Protein AF-A0A9E5HQP6-F1 (afdb_monomer_lite)

Structure (mmCIF, N/CA/C/O backbone):
data_AF-A0A9E5HQP6-F1
#
_entry.id   AF-A0A9E5HQP6-F1
#
loop_
_atom_site.group_PDB
_atom_site.id
_atom_site.type_symbol
_atom_site.label_atom_id
_atom_site.label_alt_id
_atom_site.label_comp_id
_atom_site.label_asym_id
_atom_site.label_entity_id
_atom_site.label_seq_id
_atom_site.pdbx_PDB_ins_code
_atom_site.Cartn_x
_atom_site.Cartn_y
_atom_site.Cartn_z
_atom_site.occupancy
_atom_site.B_iso_or_equiv
_atom_site.auth_seq_id
_atom_site.auth_comp_id
_atom_site.auth_asym_id
_atom_site.auth_atom_id
_atom_site.pdbx_PDB_model_num
ATOM 1 N N . MET A 1 1 ? 18.421 -6.347 8.226 1.00 41.72 1 MET A N 1
ATOM 2 C CA . MET A 1 1 ? 18.548 -5.179 7.332 1.00 41.72 1 MET A CA 1
ATOM 3 C C . MET A 1 1 ? 17.554 -5.357 6.197 1.00 41.72 1 MET A C 1
ATOM 5 O O . MET A 1 1 ? 17.870 -6.023 5.222 1.00 41.72 1 MET A O 1
ATOM 9 N N . THR A 1 2 ? 16.324 -4.871 6.355 1.00 47.59 2 THR A N 1
ATOM 10 C CA . THR A 1 2 ? 15.379 -4.752 5.237 1.00 47.59 2 THR A CA 1
ATOM 11 C C . THR A 1 2 ? 15.861 -3.600 4.361 1.00 47.59 2 THR A C 1
ATOM 13 O O . THR A 1 2 ? 16.134 -2.505 4.847 1.00 47.59 2 THR A O 1
ATOM 16 N N . ALA A 1 3 ? 16.139 -3.934 3.107 1.00 51.34 3 ALA A N 1
ATOM 17 C CA . ALA A 1 3 ? 16.965 -3.174 2.186 1.00 51.34 3 ALA A CA 1
ATOM 18 C C . ALA A 1 3 ? 16.397 -1.770 1.881 1.00 51.34 3 ALA A C 1
ATOM 20 O O . ALA A 1 3 ? 15.183 -1.575 1.969 1.00 51.34 3 ALA A O 1
ATOM 21 N N . PRO A 1 4 ? 17.244 -0.820 1.432 1.00 59.25 4 PRO A N 1
ATOM 22 C CA . PRO A 1 4 ? 16.842 0.510 0.945 1.00 59.25 4 PRO A CA 1
ATOM 23 C C . PRO A 1 4 ? 15.640 0.502 -0.017 1.00 59.25 4 PRO A C 1
ATOM 25 O O . PRO A 1 4 ? 14.918 1.486 -0.125 1.00 59.25 4 PRO A O 1
ATOM 28 N N . THR A 1 5 ? 15.403 -0.623 -0.690 1.00 71.88 5 THR A N 1
ATOM 29 C CA . THR A 1 5 ? 14.292 -0.883 -1.606 1.00 71.88 5 THR A CA 1
ATOM 30 C C . THR A 1 5 ? 12.908 -0.756 -0.956 1.00 71.88 5 THR A C 1
ATOM 32 O O . THR A 1 5 ? 12.019 -0.161 -1.558 1.00 71.88 5 THR A O 1
ATOM 35 N N . ASP A 1 6 ? 12.707 -1.245 0.273 1.00 81.56 6 ASP A N 1
ATOM 36 C CA . ASP A 1 6 ? 11.376 -1.228 0.911 1.00 81.56 6 ASP A CA 1
ATOM 37 C C . ASP A 1 6 ? 10.967 0.181 1.361 1.00 81.56 6 ASP A C 1
ATOM 39 O O . ASP A 1 6 ? 9.779 0.509 1.378 1.00 81.56 6 ASP A O 1
ATOM 43 N N . PHE A 1 7 ? 11.943 1.038 1.674 1.00 85.19 7 PHE A N 1
ATOM 44 C CA . PHE A 1 7 ? 11.692 2.443 1.989 1.00 85.19 7 PHE A CA 1
ATOM 45 C C . PHE A 1 7 ? 11.067 3.171 0.791 1.00 85.19 7 PHE A C 1
ATOM 47 O O . PHE A 1 7 ? 9.992 3.757 0.923 1.00 85.19 7 PHE A O 1
ATOM 54 N N . TRP A 1 8 ? 11.693 3.066 -0.385 1.00 85.69 8 TRP A N 1
ATOM 55 C CA . TRP A 1 8 ? 11.216 3.721 -1.606 1.00 85.69 8 TRP A CA 1
ATOM 56 C C . TRP A 1 8 ? 9.866 3.178 -2.076 1.00 85.69 8 TRP A C 1
ATOM 58 O O . TRP A 1 8 ? 9.004 3.947 -2.498 1.00 85.69 8 TRP A O 1
ATOM 68 N N . LEU A 1 9 ? 9.639 1.868 -1.943 1.00 89.94 9 LEU A N 1
ATOM 69 C CA . LEU A 1 9 ? 8.341 1.260 -2.244 1.00 89.94 9 LEU A CA 1
ATOM 70 C C . LEU A 1 9 ? 7.241 1.777 -1.308 1.00 89.94 9 LEU A C 1
ATOM 72 O O . LEU A 1 9 ? 6.133 2.075 -1.756 1.00 89.94 9 LEU A O 1
ATOM 76 N N . ASN A 1 10 ? 7.537 1.927 -0.016 1.00 90.19 10 ASN A N 1
ATOM 77 C CA . ASN A 1 10 ? 6.566 2.443 0.942 1.00 90.19 10 ASN A CA 1
ATOM 78 C C . ASN A 1 10 ? 6.268 3.924 0.680 1.00 90.19 10 ASN A C 1
ATOM 80 O O . ASN A 1 10 ? 5.116 4.345 0.745 1.00 90.19 10 ASN A O 1
ATOM 84 N N . GLU A 1 11 ? 7.281 4.717 0.331 1.00 88.94 11 GLU A N 1
ATOM 85 C CA . GLU A 1 11 ? 7.092 6.117 -0.044 1.00 88.94 11 GLU A CA 1
ATOM 86 C C . GLU A 1 11 ? 6.237 6.262 -1.311 1.00 88.94 11 GLU A C 1
ATOM 88 O O . GLU A 1 11 ? 5.280 7.040 -1.31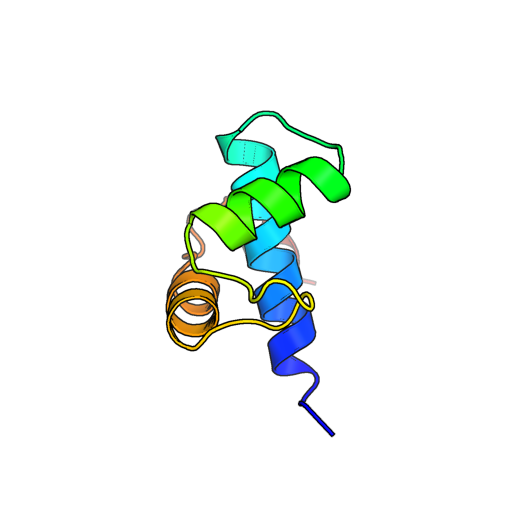2 1.00 88.94 11 GLU A O 1
ATOM 93 N N . ALA A 1 12 ? 6.521 5.483 -2.358 1.00 89.06 12 ALA A N 1
ATOM 94 C CA . ALA A 1 12 ? 5.728 5.467 -3.586 1.00 89.06 12 ALA A CA 1
ATOM 95 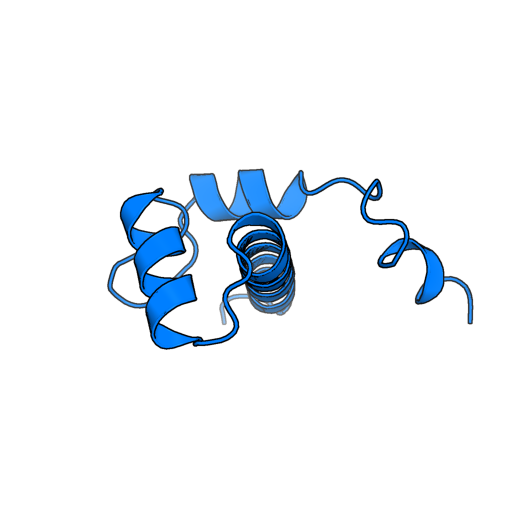C C . ALA A 1 12 ? 4.262 5.101 -3.305 1.00 89.06 12 ALA A C 1
ATOM 97 O O . ALA A 1 12 ? 3.346 5.789 -3.761 1.00 89.06 12 ALA A O 1
ATOM 98 N N . LEU A 1 13 ? 4.039 4.072 -2.482 1.00 91.38 13 LEU A N 1
ATOM 99 C CA . LEU A 1 13 ? 2.708 3.671 -2.037 1.00 91.38 13 LEU A CA 1
ATOM 100 C C . LEU A 1 13 ? 1.983 4.806 -1.300 1.00 91.38 13 LEU A C 1
ATOM 102 O O . LEU A 1 13 ? 0.841 5.125 -1.629 1.00 91.38 13 LEU A O 1
ATOM 106 N N . MET A 1 14 ? 2.632 5.426 -0.312 1.00 92.44 14 MET A N 1
ATOM 107 C CA . MET A 1 14 ? 2.015 6.484 0.494 1.00 92.44 14 MET A CA 1
ATOM 108 C C . MET A 1 14 ? 1.700 7.726 -0.343 1.00 92.44 14 MET A C 1
ATOM 110 O O . MET A 1 14 ? 0.628 8.304 -0.174 1.00 92.44 14 MET A O 1
ATOM 114 N N . ARG A 1 15 ? 2.580 8.110 -1.279 1.00 89.69 15 ARG A N 1
ATOM 115 C CA . ARG A 1 15 ? 2.342 9.218 -2.220 1.00 89.69 15 ARG A CA 1
ATOM 116 C C . ARG A 1 15 ? 1.158 8.935 -3.144 1.00 89.69 15 ARG A C 1
ATOM 118 O O . ARG A 1 15 ? 0.289 9.792 -3.295 1.00 89.69 15 ARG A O 1
ATOM 125 N N . HIS A 1 16 ? 1.077 7.726 -3.698 1.00 90.25 16 HIS A N 1
ATOM 126 C CA . HIS A 1 16 ? -0.049 7.322 -4.538 1.00 90.25 16 HIS A CA 1
ATOM 127 C C . HIS A 1 16 ? -1.380 7.378 -3.775 1.00 90.25 16 HIS A C 1
ATOM 129 O O . HIS A 1 16 ? -2.374 7.907 -4.276 1.00 90.25 16 HIS A O 1
ATOM 135 N N . LEU A 1 17 ? -1.403 6.876 -2.536 1.00 91.06 17 LEU A N 1
ATOM 136 C CA . LEU A 1 17 ? -2.593 6.932 -1.687 1.00 91.06 17 LEU A CA 1
ATOM 137 C C . LEU A 1 17 ? -2.962 8.370 -1.308 1.00 91.06 17 LEU A C 1
ATOM 139 O O . LEU A 1 17 ? -4.144 8.707 -1.329 1.00 91.06 17 LEU A O 1
ATOM 143 N N . ALA A 1 18 ? -1.977 9.221 -1.014 1.00 91.44 18 ALA A N 1
ATOM 144 C CA . ALA A 1 18 ? -2.203 10.631 -0.710 1.00 91.44 18 ALA A CA 1
ATOM 145 C C . ALA A 1 18 ? -2.924 11.350 -1.850 1.00 91.44 18 ALA A C 1
ATOM 147 O O . ALA A 1 18 ? -3.924 12.031 -1.622 1.00 91.44 18 ALA A O 1
ATOM 148 N N . TYR A 1 19 ? -2.471 11.126 -3.083 1.00 88.19 19 TYR A N 1
ATOM 149 C CA . TYR A 1 19 ? -3.102 11.687 -4.270 1.00 88.19 19 TYR A CA 1
ATOM 150 C C . TYR A 1 19 ? -4.508 11.120 -4.500 1.00 88.19 19 TYR A C 1
ATOM 152 O O . TYR A 1 19 ? -5.477 11.869 -4.607 1.00 88.19 19 TYR A O 1
ATOM 160 N N . LYS A 1 20 ? -4.639 9.788 -4.523 1.00 89.88 20 LYS A N 1
ATOM 161 C CA . LYS A 1 20 ? -5.902 9.107 -4.840 1.00 89.88 20 LYS A CA 1
ATOM 162 C C . LYS A 1 20 ? -7.020 9.419 -3.843 1.00 89.88 20 LYS A C 1
ATOM 164 O O . LYS A 1 20 ? -8.186 9.449 -4.226 1.00 89.88 20 LYS A O 1
ATOM 169 N N . HIS A 1 21 ? -6.671 9.626 -2.575 1.00 88.56 21 HIS A N 1
ATOM 170 C CA . HIS A 1 21 ? -7.628 9.877 -1.500 1.00 88.56 21 HIS A CA 1
ATOM 171 C C . HIS A 1 21 ? -7.709 11.352 -1.077 1.00 88.56 21 HIS A C 1
ATOM 173 O O . HIS A 1 21 ? -8.470 11.651 -0.159 1.00 88.56 21 HIS A O 1
ATOM 179 N N . LEU A 1 22 ? -6.961 12.256 -1.730 1.00 90.88 22 LEU A N 1
ATOM 180 C CA . LEU A 1 22 ? -6.830 13.673 -1.350 1.00 90.88 22 LEU A CA 1
ATOM 181 C C . LEU A 1 22 ? -6.536 13.846 0.151 1.00 90.88 22 LEU A C 1
ATOM 183 O O . LEU A 1 22 ? -7.120 14.688 0.831 1.00 90.88 22 LEU A O 1
ATOM 187 N N . GLU A 1 23 ? -5.645 13.007 0.676 1.00 92.06 23 GLU A N 1
ATOM 188 C CA . GLU A 1 23 ? -5.372 12.891 2.106 1.00 92.06 23 GLU A CA 1
ATOM 189 C C . GLU A 1 23 ? -3.891 13.145 2.389 1.00 92.06 23 GLU A C 1
ATOM 191 O O . GLU A 1 23 ? -3.009 12.629 1.707 1.00 92.06 23 GLU A O 1
ATOM 196 N N . THR A 1 24 ? -3.608 13.935 3.422 1.00 88.69 24 THR A N 1
ATOM 197 C CA . THR A 1 24 ? -2.244 14.342 3.801 1.00 88.69 24 THR A CA 1
ATOM 198 C C . THR A 1 24 ? -1.844 13.814 5.176 1.00 88.69 24 THR A C 1
ATOM 200 O O . THR A 1 24 ? -0.659 13.775 5.515 1.00 88.69 24 THR A O 1
ATOM 203 N N . SER A 1 25 ? -2.809 13.353 5.976 1.00 93.00 25 SER A N 1
ATOM 204 C CA . SER A 1 25 ? -2.557 12.764 7.283 1.00 93.00 25 SER A CA 1
ATOM 205 C C . SER A 1 25 ? -1.901 11.396 7.144 1.00 93.00 25 SER A C 1
ATOM 207 O O . SER A 1 25 ? -2.530 10.407 6.766 1.00 93.00 25 SER A O 1
ATOM 209 N N . SER A 1 26 ? -0.639 11.309 7.560 1.00 87.94 26 SER A N 1
ATOM 210 C CA . SER A 1 26 ? 0.136 10.063 7.561 1.00 87.94 26 SER A CA 1
ATOM 211 C C . SER A 1 26 ? -0.551 8.925 8.326 1.00 87.94 26 SER A C 1
ATOM 213 O O . SER A 1 26 ? -0.477 7.770 7.911 1.00 87.94 26 SER A O 1
ATOM 215 N N . LYS A 1 27 ? -1.274 9.233 9.412 1.00 92.12 27 LYS A N 1
ATOM 216 C CA . LYS A 1 27 ? -2.057 8.241 10.168 1.00 92.12 27 LYS A CA 1
ATOM 217 C C . LYS A 1 27 ? -3.211 7.683 9.338 1.00 92.12 27 LYS A C 1
ATOM 219 O O . LYS A 1 27 ? -3.428 6.474 9.339 1.00 92.12 27 LYS A O 1
ATOM 224 N N . ARG A 1 28 ? -3.936 8.545 8.619 1.00 93.94 28 ARG A N 1
ATOM 225 C CA . ARG A 1 28 ? -5.037 8.109 7.751 1.00 93.94 28 ARG A CA 1
ATOM 226 C C . ARG A 1 28 ? -4.528 7.341 6.541 1.00 93.94 28 ARG A C 1
ATOM 228 O O . ARG A 1 28 ? -5.088 6.297 6.240 1.00 93.94 28 ARG A O 1
ATOM 235 N N . LEU A 1 29 ? -3.435 7.780 5.924 1.00 93.56 29 LEU A N 1
ATOM 236 C CA . LEU A 1 29 ? -2.807 7.064 4.811 1.00 93.56 29 LEU A CA 1
ATOM 237 C C . LEU A 1 29 ? -2.340 5.665 5.213 1.00 93.56 29 LEU A C 1
ATOM 239 O O . LEU A 1 29 ? -2.626 4.705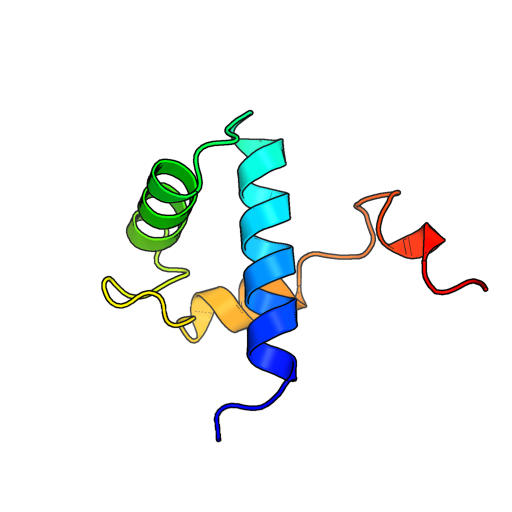 4.505 1.00 93.56 29 LEU A O 1
ATOM 243 N N . ARG A 1 30 ? -1.711 5.520 6.388 1.00 92.88 30 ARG A N 1
ATOM 244 C CA . ARG A 1 30 ? -1.363 4.197 6.930 1.00 92.88 30 ARG A CA 1
ATOM 245 C C . ARG A 1 30 ? 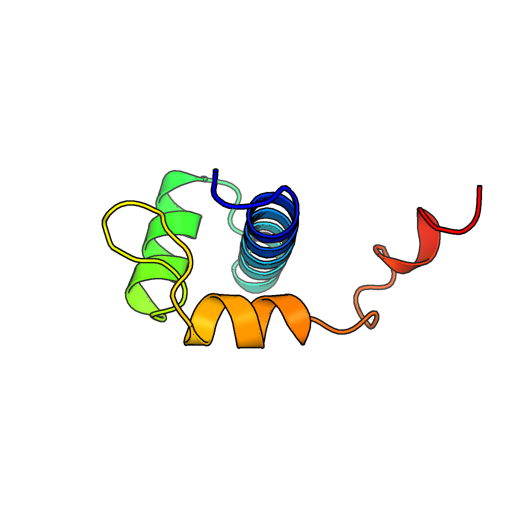-2.594 3.345 7.207 1.00 92.88 30 ARG A C 1
ATOM 247 O O . ARG A 1 30 ? -2.567 2.159 6.912 1.00 92.88 30 ARG A O 1
ATOM 254 N N . SER A 1 31 ? -3.665 3.937 7.736 1.00 95.06 31 SER A N 1
ATOM 255 C CA . SER A 1 31 ? -4.931 3.226 7.945 1.00 95.06 31 SER A CA 1
ATOM 256 C C . SER A 1 31 ? -5.507 2.715 6.622 1.00 95.06 31 SER A C 1
ATOM 258 O O . SER A 1 31 ? -5.807 1.533 6.501 1.00 95.06 31 SER A O 1
ATOM 260 N N . ILE A 1 32 ? -5.557 3.565 5.592 1.00 94.31 32 ILE A N 1
ATOM 261 C CA . ILE A 1 32 ? -6.005 3.196 4.243 1.00 94.31 32 ILE A CA 1
ATOM 262 C C . ILE A 1 32 ? -5.125 2.078 3.667 1.00 94.31 32 ILE A C 1
ATOM 264 O O . ILE A 1 32 ? -5.647 1.078 3.181 1.00 94.31 32 ILE A O 1
ATOM 268 N N . ALA A 1 33 ? -3.800 2.211 3.763 1.00 94.69 33 ALA A N 1
ATOM 269 C CA . ALA A 1 33 ? -2.853 1.207 3.286 1.00 94.69 33 ALA A CA 1
ATOM 270 C C . ALA A 1 33 ? -2.998 -0.136 4.024 1.00 94.69 33 ALA A C 1
ATOM 272 O O . ALA A 1 33 ? -2.885 -1.195 3.407 1.00 94.69 33 ALA A O 1
ATOM 273 N N . CYS A 1 34 ? -3.272 -0.090 5.330 1.00 95.56 34 CYS A N 1
ATOM 274 C CA . CYS A 1 34 ? -3.504 -1.267 6.159 1.00 95.56 34 CYS A CA 1
ATOM 275 C C . CYS A 1 34 ? -4.828 -1.953 5.805 1.00 95.56 34 CYS A C 1
ATOM 277 O O . CYS A 1 34 ? -4.857 -3.166 5.620 1.00 95.56 34 CYS A O 1
ATOM 279 N N . VAL A 1 35 ? -5.914 -1.188 5.656 1.00 95.19 35 VAL A N 1
ATOM 280 C CA . VAL A 1 35 ? -7.236 -1.703 5.257 1.00 95.19 35 VAL A CA 1
ATOM 281 C C . VAL A 1 35 ? -7.192 -2.303 3.851 1.00 95.19 35 VAL A C 1
ATOM 283 O O . VAL A 1 35 ? -7.808 -3.333 3.602 1.00 95.19 35 VAL A O 1
ATOM 286 N N . ALA A 1 36 ? -6.420 -1.704 2.945 1.00 94.12 36 ALA A N 1
ATOM 287 C CA . ALA A 1 36 ? -6.201 -2.226 1.599 1.00 94.12 36 ALA A CA 1
ATOM 288 C C . ALA A 1 36 ? -5.248 -3.440 1.549 1.00 94.12 36 ALA A C 1
ATOM 290 O O . ALA A 1 36 ? -5.030 -4.002 0.478 1.00 94.12 36 ALA A O 1
ATOM 291 N N . GLY A 1 37 ? -4.663 -3.848 2.682 1.00 95.81 37 GLY A N 1
ATOM 292 C CA . GLY A 1 37 ? -3.764 -5.000 2.769 1.00 95.81 37 GLY A CA 1
ATOM 293 C C . GLY A 1 37 ? -2.370 -4.771 2.176 1.00 95.81 37 GLY A C 1
ATOM 294 O O . GLY A 1 37 ? -1.636 -5.735 1.958 1.00 95.81 37 GLY A O 1
ATOM 295 N N . TYR A 1 38 ? -1.979 -3.521 1.913 1.00 95.00 38 TYR A N 1
ATOM 296 C CA . TYR A 1 38 ? -0.648 -3.181 1.396 1.00 95.00 38 TYR A CA 1
ATOM 297 C C . TYR A 1 38 ? 0.411 -3.101 2.494 1.00 95.00 38 TYR A C 1
ATOM 299 O O . TYR A 1 38 ? 1.590 -3.353 2.249 1.00 95.00 38 TYR A O 1
ATOM 307 N N . VAL A 1 39 ? -0.004 -2.756 3.709 1.00 94.50 39 VAL A N 1
ATOM 308 C CA . VAL A 1 39 ? 0.878 -2.606 4.865 1.00 94.50 39 VAL A CA 1
ATOM 309 C C . VAL A 1 39 ? 0.291 -3.395 6.033 1.00 94.50 39 VAL A C 1
ATOM 311 O O . VAL A 1 39 ? -0.925 -3.488 6.180 1.00 94.50 39 VAL A O 1
ATOM 314 N N . THR A 1 40 ? 1.140 -3.999 6.853 1.00 93.69 40 THR A N 1
ATOM 315 C CA . THR A 1 40 ? 0.735 -4.659 8.094 1.00 93.69 40 THR A CA 1
ATOM 316 C C . THR A 1 40 ? 0.274 -3.626 9.134 1.00 93.69 40 THR A C 1
ATOM 318 O O . THR A 1 40 ? 0.631 -2.447 9.047 1.00 93.69 40 THR A O 1
ATOM 321 N N . PRO A 1 41 ? -0.437 -4.042 10.198 1.00 91.06 41 PRO A N 1
ATOM 322 C CA . PRO A 1 41 ? -0.740 -3.151 11.323 1.00 91.06 41 PRO A CA 1
ATOM 323 C C . PRO A 1 41 ? 0.511 -2.541 11.981 1.00 91.06 41 PRO A C 1
ATOM 325 O O . PRO A 1 41 ? 0.438 -1.466 12.573 1.00 91.06 41 PRO A O 1
ATOM 328 N N . THR A 1 42 ? 1.664 -3.207 11.859 1.00 89.75 42 THR A N 1
ATOM 329 C CA . THR A 1 42 ? 2.970 -2.750 12.360 1.00 89.75 42 THR A CA 1
ATOM 330 C C . THR A 1 42 ? 3.667 -1.750 11.432 1.00 89.75 42 THR A C 1
ATOM 332 O O . THR A 1 42 ? 4.652 -1.138 11.842 1.00 89.75 42 THR A O 1
ATOM 335 N N . GLY A 1 43 ? 3.149 -1.511 10.222 1.00 86.31 43 GLY A N 1
ATOM 336 C CA . G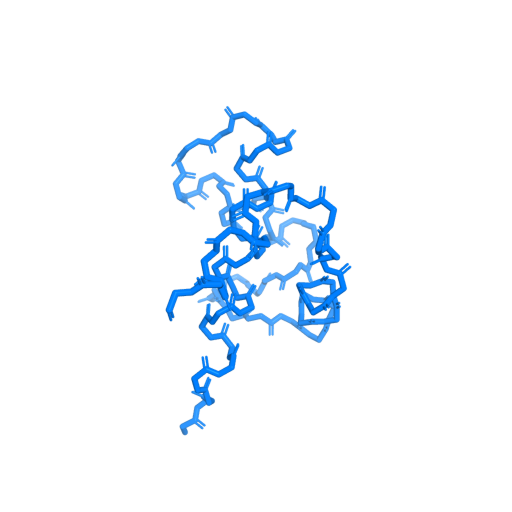LY A 1 43 ? 3.700 -0.531 9.281 1.00 86.31 43 GLY A CA 1
ATOM 337 C C . GLY A 1 43 ? 4.666 -1.103 8.238 1.00 86.31 43 GLY A C 1
ATOM 338 O O . GLY A 1 43 ? 5.308 -0.331 7.530 1.00 86.31 43 GLY A O 1
ATOM 339 N N . GLU A 1 44 ? 4.765 -2.426 8.121 1.00 91.50 44 GLU A N 1
ATOM 340 C CA . GLU A 1 44 ? 5.649 -3.114 7.175 1.00 91.50 44 GLU A CA 1
ATOM 341 C C . GLU A 1 44 ? 4.915 -3.426 5.869 1.00 91.50 44 GLU A C 1
ATOM 343 O O . GLU A 1 44 ? 3.736 -3.775 5.879 1.00 91.50 44 GLU A O 1
ATOM 348 N N . LEU A 1 45 ? 5.595 -3.337 4.725 1.00 92.06 45 LEU A N 1
ATOM 349 C CA . LEU A 1 45 ? 4.973 -3.687 3.449 1.00 92.06 45 LEU A CA 1
ATOM 350 C C . LEU A 1 45 ? 4.667 -5.187 3.373 1.00 92.06 45 LEU A C 1
ATOM 352 O O . LEU A 1 45 ? 5.548 -6.042 3.523 1.00 92.06 45 LEU A O 1
ATOM 356 N N . THR A 1 46 ? 3.424 -5.514 3.030 1.00 94.88 46 THR A N 1
ATOM 357 C CA . THR A 1 46 ? 3.047 -6.886 2.682 1.00 94.88 46 THR A CA 1
ATOM 358 C C . THR A 1 46 ? 3.630 -7.261 1.316 1.00 94.88 46 THR A C 1
ATOM 360 O O . THR A 1 46 ? 4.107 -6.410 0.559 1.00 94.88 46 THR A O 1
ATOM 363 N N . ALA A 1 47 ? 3.594 -8.548 0.959 1.00 92.69 47 ALA A N 1
ATOM 364 C CA . ALA A 1 47 ? 3.963 -8.980 -0.393 1.00 92.69 47 ALA A CA 1
ATOM 365 C C . ALA A 1 47 ? 3.100 -8.276 -1.460 1.00 92.69 47 ALA A C 1
ATOM 367 O O . ALA A 1 47 ? 3.624 -7.781 -2.455 1.00 92.69 47 ALA A O 1
ATOM 368 N N . THR A 1 48 ? 1.795 -8.144 -1.199 1.00 92.31 48 THR A N 1
ATOM 369 C CA . THR A 1 48 ? 0.852 -7.406 -2.048 1.00 92.31 48 THR A CA 1
ATOM 370 C C . THR A 1 48 ? 1.227 -5.932 -2.160 1.00 92.31 48 THR A C 1
ATOM 372 O O . THR A 1 48 ? 1.252 -5.397 -3.264 1.00 92.31 48 THR A O 1
ATOM 375 N N . GLY A 1 49 ? 1.569 -5.281 -1.043 1.00 93.25 49 GLY A N 1
ATOM 376 C CA . GLY A 1 49 ? 2.021 -3.891 -1.032 1.00 93.25 49 GLY A CA 1
ATOM 377 C C . GLY A 1 49 ? 3.301 -3.676 -1.827 1.00 93.25 49 GLY A C 1
ATOM 378 O O . GLY A 1 49 ? 3.373 -2.722 -2.592 1.00 93.25 49 GLY A O 1
ATOM 379 N N . ARG A 1 50 ? 4.277 -4.586 -1.718 1.00 92.06 50 ARG A N 1
ATOM 380 C CA . ARG A 1 50 ? 5.516 -4.537 -2.513 1.00 92.06 50 ARG A CA 1
ATOM 381 C C . ARG A 1 50 ? 5.252 -4.685 -4.006 1.00 92.06 50 ARG A C 1
ATOM 383 O O . ARG A 1 50 ? 5.770 -3.893 -4.785 1.00 92.06 50 ARG A O 1
ATOM 390 N N . ILE A 1 51 ? 4.427 -5.656 -4.402 1.00 91.25 51 ILE A N 1
ATOM 391 C CA . ILE A 1 51 ? 4.061 -5.862 -5.811 1.00 91.25 51 ILE A CA 1
ATOM 392 C C . ILE A 1 51 ? 3.313 -4.641 -6.342 1.00 91.25 51 ILE A C 1
ATOM 394 O O . ILE A 1 51 ? 3.660 -4.138 -7.406 1.00 91.25 51 ILE A O 1
ATOM 398 N N . PHE A 1 52 ? 2.321 -4.144 -5.602 1.00 90.50 52 PHE A N 1
ATOM 399 C CA . PHE A 1 52 ? 1.567 -2.960 -5.996 1.00 90.50 52 PHE A CA 1
ATOM 400 C C . PHE A 1 52 ? 2.491 -1.749 -6.133 1.00 90.50 52 PHE A C 1
ATOM 402 O O . PHE A 1 52 ? 2.529 -1.157 -7.203 1.00 90.50 52 PHE A O 1
ATOM 409 N N . ALA A 1 53 ? 3.290 -1.442 -5.105 1.00 90.38 53 ALA A N 1
ATOM 410 C CA . ALA A 1 53 ? 4.223 -0.319 -5.096 1.00 90.38 53 ALA A CA 1
ATOM 411 C C . ALA A 1 53 ? 5.239 -0.376 -6.246 1.00 90.38 53 ALA A C 1
ATOM 413 O O . ALA A 1 53 ? 5.473 0.635 -6.900 1.00 90.38 53 ALA A O 1
ATOM 414 N N . ALA A 1 54 ? 5.785 -1.558 -6.548 1.00 88.19 54 ALA A N 1
ATOM 415 C CA . ALA A 1 54 ? 6.708 -1.754 -7.668 1.00 88.19 54 ALA A CA 1
ATOM 416 C C . ALA A 1 54 ? 6.029 -1.595 -9.042 1.00 88.19 54 ALA A C 1
ATOM 418 O O . ALA A 1 54 ? 6.696 -1.328 -10.038 1.00 88.19 54 ALA A O 1
ATOM 419 N N . ASN A 1 55 ? 4.703 -1.759 -9.098 1.00 87.12 55 ASN A N 1
ATOM 420 C CA . ASN A 1 55 ? 3.884 -1.604 -10.298 1.00 87.12 55 ASN A CA 1
ATOM 421 C C . ASN A 1 55 ? 3.117 -0.276 -10.341 1.00 87.12 55 ASN A C 1
ATOM 423 O O . ASN A 1 55 ? 2.335 -0.075 -11.276 1.00 87.12 55 ASN A O 1
ATOM 427 N N . ILE A 1 56 ? 3.348 0.646 -9.394 1.00 85.75 56 ILE A N 1
ATOM 428 C CA . ILE A 1 56 ? 2.964 2.054 -9.541 1.00 85.75 56 ILE A CA 1
ATOM 429 C C . ILE A 1 56 ? 3.816 2.597 -10.697 1.00 85.75 56 ILE A C 1
ATOM 431 O O . ILE A 1 56 ? 4.901 3.143 -10.518 1.00 85.75 56 ILE A O 1
ATOM 435 N N . LYS A 1 57 ? 3.370 2.342 -11.932 1.00 62.34 57 LYS A N 1
ATOM 436 C CA . LYS A 1 57 ? 4.013 2.829 -13.149 1.00 62.34 57 LYS A CA 1
ATOM 437 C C . LYS A 1 57 ? 4.059 4.352 -13.065 1.00 62.34 57 LYS A C 1
ATOM 439 O O . LYS A 1 57 ? 3.005 4.959 -12.884 1.00 62.34 57 LYS A O 1
ATOM 444 N N . ILE A 1 58 ? 5.255 4.930 -13.229 1.00 51.09 58 ILE A N 1
ATOM 445 C CA . ILE A 1 58 ? 5.771 5.828 -14.307 1.00 51.09 58 ILE A CA 1
ATOM 446 C C . ILE A 1 58 ? 4.759 6.756 -15.040 1.00 51.09 58 ILE A C 1
ATOM 448 O O . ILE A 1 58 ? 5.137 7.727 -15.677 1.00 51.09 58 ILE A O 1
ATOM 452 N N . SER A 1 59 ? 3.465 6.482 -14.971 1.00 44.16 59 SER A N 1
ATOM 453 C CA . SER A 1 59 ? 2.334 7.313 -15.378 1.00 44.16 59 SER A CA 1
ATOM 454 C C . SER A 1 59 ? 1.955 8.394 -14.361 1.00 44.16 59 SER A C 1
ATOM 456 O O . SER A 1 59 ? 1.105 9.215 -14.686 1.00 44.16 59 SER A O 1
ATOM 458 N N . ASP A 1 60 ? 2.575 8.436 -13.175 1.00 48.44 60 ASP A N 1
ATOM 459 C CA . ASP A 1 60 ? 2.671 9.689 -12.420 1.00 48.44 60 ASP A CA 1
ATOM 460 C C . ASP A 1 60 ? 3.659 10.590 -13.183 1.00 48.44 60 ASP A C 1
ATOM 462 O O . ASP A 1 60 ? 4.862 10.307 -13.160 1.00 48.44 60 ASP A O 1
ATOM 466 N N . PRO A 1 61 ? 3.216 11.669 -13.862 1.00 50.56 61 PRO A N 1
ATOM 467 C CA . PRO A 1 61 ? 4.100 12.515 -14.677 1.00 50.56 61 PRO A CA 1
ATOM 468 C C . PRO A 1 61 ? 5.248 13.140 -13.867 1.00 50.56 61 PRO A C 1
ATOM 470 O O . PRO A 1 61 ? 6.215 13.650 -14.425 1.00 50.56 61 PRO A O 1
ATOM 473 N N . TRP A 1 62 ? 5.141 13.085 -12.539 1.00 52.50 62 TRP A N 1
ATOM 474 C CA . TRP A 1 62 ? 6.096 13.615 -11.577 1.00 52.50 62 TRP A CA 1
ATOM 475 C C . TRP A 1 62 ? 7.235 12.658 -11.204 1.00 52.50 62 TRP A C 1
ATOM 477 O O . TRP A 1 62 ? 8.253 13.123 -10.697 1.00 52.50 62 TRP A O 1
ATOM 487 N N . LEU A 1 63 ? 7.116 11.349 -11.460 1.00 48.81 63 LEU A N 1
ATOM 488 C CA . LEU A 1 63 ? 8.202 10.390 -11.190 1.00 48.81 63 LEU A CA 1
ATOM 489 C C . LEU A 1 63 ? 9.274 10.396 -12.292 1.00 48.81 63 LEU A C 1
ATOM 491 O O . LEU A 1 63 ? 10.433 10.121 -12.013 1.00 48.81 63 LEU A O 1
ATOM 495 N N . VAL A 1 64 ? 8.918 10.796 -13.517 1.00 49.78 64 VAL A N 1
ATOM 496 C CA . VAL A 1 64 ? 9.847 10.876 -14.662 1.00 49.78 64 VAL A CA 1
ATOM 497 C C . VAL A 1 64 ? 10.745 12.126 -14.614 1.00 49.78 64 VAL A C 1
ATOM 499 O O . VAL A 1 64 ? 11.767 12.174 -15.290 1.00 49.78 64 VAL A O 1
ATOM 502 N N . GLN A 1 65 ? 10.426 13.139 -13.797 1.00 47.66 65 GLN A N 1
ATOM 503 C CA . GLN A 1 65 ? 11.203 14.390 -13.763 1.00 47.66 65 GLN A CA 1
ATOM 504 C C . GLN A 1 65 ? 12.442 14.376 -12.854 1.00 47.66 65 GLN A C 1
ATOM 506 O O . GLN A 1 65 ? 13.269 15.274 -12.987 1.00 47.66 65 GLN A O 1
ATOM 511 N N . ASN A 1 66 ? 12.609 13.397 -11.957 1.00 45.62 66 ASN A N 1
ATOM 512 C CA . ASN A 1 66 ? 13.778 13.357 -11.059 1.00 45.62 66 ASN A CA 1
ATOM 513 C C . ASN A 1 66 ? 14.928 12.451 -11.532 1.00 45.62 66 ASN A C 1
ATOM 515 O O . ASN A 1 66 ? 16.012 12.547 -10.973 1.00 45.62 66 ASN A O 1
ATOM 519 N N . ASP A 1 67 ? 14.729 11.631 -12.568 1.00 47.41 67 ASP A N 1
ATOM 520 C CA . ASP A 1 67 ? 15.774 10.751 -13.134 1.00 47.41 67 ASP A CA 1
ATOM 521 C C . ASP A 1 67 ? 16.531 11.378 -14.330 1.00 47.41 67 ASP A C 1
ATOM 523 O O . ASP A 1 67 ? 17.330 10.717 -14.988 1.00 47.41 67 ASP A O 1
ATOM 527 N N . LEU A 1 68 ? 16.293 12.660 -14.638 1.00 47.84 68 LEU A N 1
ATOM 528 C CA . LEU A 1 68 ? 16.911 13.375 -15.769 1.00 47.84 68 LEU A CA 1
ATOM 529 C C . LEU A 1 68 ? 17.883 14.493 -15.350 1.00 47.84 68 LEU A C 1
ATOM 531 O O . LEU A 1 68 ? 18.033 15.474 -16.082 1.00 47.84 68 LEU A O 1
ATOM 535 N N . ARG A 1 69 ? 18.549 14.379 -14.195 1.00 41.91 69 ARG A N 1
ATOM 536 C CA . ARG A 1 69 ? 19.534 15.378 -13.758 1.00 41.91 69 ARG A CA 1
ATOM 537 C C . ARG A 1 69 ? 20.892 14.789 -13.409 1.00 41.91 69 ARG A C 1
ATOM 539 O O . ARG A 1 69 ? 20.922 13.748 -12.726 1.00 41.91 69 ARG A O 1
#

Secondary 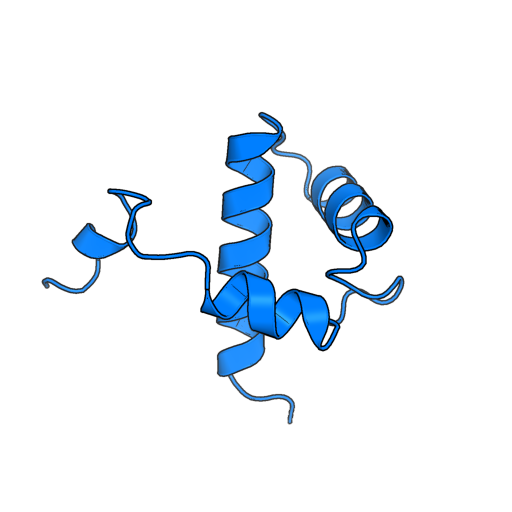structure (DSSP, 8-state):
---HHHHHHHHHHHHHHHHHHT---HHHHHHHHHHTTSB-TTSPBPHHHHHHHHTS-S-STTTTTSS--

pLDDT: mean 80.51, std 18.36, range [41.72, 95.81]

Sequence (69 aa):
MTAPTDFWLNEALMRHLAYKHLETSSKRLRSIACVAGYVTPTGELTATGRIFAANIKISDPWLVQNDLR

Radius of gyration: 12.17 Å; chains: 1; bounding box: 27×24×28 Å

Foldseek 3Di:
DPDPLQVQLLVLQLVVQCVVVVHDDPVVSQVVCCVVVQAPPVGGGDPVSSVVSVPPDPVPVVVVVPVPD